Protein AF-A0AAE0YYM2-F1 (afdb_monomer)

Sequence (118 aa):
MSPLTSSFHLPSASSTSGNRPIPLSVLTPDAMDPVHAAATGTPVPGGLSLRESFYLAEEIAATGRLAVLDIAEVNPLLGTPSEQKVTVSNAIDVTAKFYGSQRKGDVPPDYVIPRPQK

Mean predicted aligned error: 10.55 Å

pLDDT: mean 82.06, std 18.71, range [33.41, 96.12]

Nearest PDB structures (foldseek):
  4q3p-assembly2_B  TM=9.510E-01  e=3.677E-09  Schistosoma mansoni
  4q3v-assembly3_C  TM=9.556E-01  e=4.197E-09  Schistosoma mansoni
  4q41-assembly4_D  TM=9.516E-01  e=4.484E-09  Schistosoma mansoni
  4q3q-assembly3_C  TM=9.550E-01  e=5.118E-09  Schistosoma mansoni
  4q41-assembly1_A  TM=9.498E-01  e=6.241E-09  Schistosoma mansoni

Secondary structure (DSSP, 8-state):
---------PPPS----S---B--EEE-GGGB-HHHH-SSSS--TT-B-HHHHHHHHHHHHHTT-B--EEE----TTSS-HHHHHHHHHHHHHHHHHHTT--TT----TTPPPPPPP-

Structure (mmCIF, N/CA/C/O backbone):
data_AF-A0AAE0YYM2-F1
#
_entry.id   AF-A0AAE0YYM2-F1
#
loop_
_atom_site.group_PDB
_atom_site.id
_atom_site.type_symbol
_atom_site.label_atom_id
_atom_site.label_alt_id
_atom_site.label_comp_id
_atom_site.label_asym_id
_atom_site.label_entity_id
_atom_site.label_seq_id
_atom_site.pdbx_PDB_ins_code
_atom_site.Cartn_x
_atom_site.Cartn_y
_atom_site.Cartn_z
_atom_site.occupancy
_atom_site.B_iso_or_equiv
_atom_site.auth_seq_id
_atom_site.auth_comp_id
_atom_site.auth_asym_id
_atom_site.auth_atom_id
_atom_site.pdbx_PDB_model_num
ATOM 1 N N . MET A 1 1 ? -23.837 -42.589 -28.327 1.00 39.91 1 MET A N 1
ATOM 2 C CA . MET A 1 1 ? -23.917 -41.375 -27.486 1.00 39.91 1 MET A CA 1
ATOM 3 C C . MET A 1 1 ? -22.733 -41.421 -26.539 1.00 39.91 1 MET A C 1
ATOM 5 O O . MET A 1 1 ? -22.761 -42.189 -25.590 1.00 39.91 1 MET A O 1
ATOM 9 N N . SER A 1 2 ? -21.658 -40.712 -26.872 1.00 33.41 2 SER A N 1
ATOM 10 C CA . SER A 1 2 ? -20.416 -40.685 -26.089 1.00 33.41 2 SER A CA 1
ATOM 11 C C . SER A 1 2 ? -20.388 -39.389 -25.276 1.00 33.41 2 SER A C 1
ATOM 13 O O . SER A 1 2 ? -20.651 -38.339 -25.867 1.00 33.41 2 SER A O 1
ATOM 15 N N . PRO A 1 3 ? -20.117 -39.407 -23.961 1.00 35.62 3 PRO A N 1
ATOM 16 C CA . PRO A 1 3 ? -20.037 -38.175 -23.192 1.00 35.62 3 PRO A CA 1
ATOM 17 C C . PRO A 1 3 ? -18.713 -37.457 -23.487 1.00 35.62 3 PRO A C 1
ATOM 19 O O . PRO A 1 3 ? -17.635 -38.041 -23.401 1.00 35.62 3 PRO A O 1
ATOM 22 N N . LEU A 1 4 ? -18.814 -36.177 -23.847 1.00 36.59 4 LEU A N 1
ATOM 23 C CA . LEU A 1 4 ? -17.697 -35.246 -23.973 1.00 36.59 4 LEU A CA 1
ATOM 24 C C . LEU A 1 4 ? -17.203 -34.883 -22.567 1.00 36.59 4 LEU A C 1
ATOM 26 O O . LEU A 1 4 ? -17.747 -33.989 -21.922 1.00 36.59 4 LEU A O 1
ATOM 30 N N . THR A 1 5 ? -16.175 -35.568 -22.073 1.00 41.81 5 THR A N 1
ATOM 31 C CA . THR A 1 5 ? -15.416 -35.086 -20.916 1.00 41.81 5 THR A CA 1
ATOM 32 C C . THR A 1 5 ? -14.467 -33.997 -21.406 1.00 41.81 5 THR A C 1
ATOM 34 O O . THR A 1 5 ? -13.409 -34.286 -21.962 1.00 41.81 5 THR A O 1
ATOM 37 N N . SER A 1 6 ? -14.870 -32.737 -21.247 1.00 36.22 6 SER A N 1
ATOM 38 C CA . SER A 1 6 ? -13.985 -31.588 -21.423 1.00 36.22 6 SER A CA 1
ATOM 39 C C . SER A 1 6 ? -12.939 -31.612 -20.311 1.00 36.22 6 SER A C 1
ATOM 41 O O . SER A 1 6 ? -13.197 -31.177 -19.190 1.00 36.22 6 SER A O 1
ATOM 43 N N . SER A 1 7 ? -11.770 -32.174 -20.605 1.00 37.66 7 SER A N 1
ATOM 44 C CA . SER A 1 7 ? -10.614 -32.188 -19.715 1.00 37.66 7 SER A CA 1
ATOM 45 C C . SER A 1 7 ? -10.146 -30.749 -19.493 1.00 37.66 7 SER A C 1
ATOM 47 O O . SER A 1 7 ? -9.472 -30.166 -20.341 1.00 37.66 7 SER A O 1
ATOM 49 N N . PHE A 1 8 ? -10.520 -30.154 -18.362 1.00 39.62 8 PHE A N 1
ATOM 50 C CA . PHE A 1 8 ? -9.940 -28.896 -17.906 1.00 39.62 8 PHE A CA 1
ATOM 51 C C . PHE A 1 8 ? -8.480 -29.180 -17.530 1.00 39.62 8 PHE A C 1
ATOM 53 O O . PHE A 1 8 ? -8.189 -29.773 -16.491 1.00 39.62 8 PHE A O 1
ATOM 60 N N . HIS A 1 9 ? -7.557 -28.858 -18.434 1.00 34.84 9 HIS A N 1
ATOM 61 C CA . HIS A 1 9 ? -6.126 -29.035 -18.221 1.00 34.84 9 HIS A CA 1
ATOM 62 C C . HIS A 1 9 ? -5.640 -27.969 -17.234 1.00 34.84 9 HIS A C 1
ATOM 64 O O . HIS A 1 9 ? -5.321 -26.849 -17.625 1.00 34.84 9 HIS A O 1
ATOM 70 N N . LEU A 1 10 ? -5.594 -28.311 -15.946 1.00 41.50 10 LEU A N 1
ATOM 71 C CA . LEU A 1 10 ? -4.775 -27.579 -14.982 1.00 41.50 10 LEU A CA 1
ATOM 72 C C . LEU A 1 10 ? -3.312 -27.703 -15.441 1.00 41.50 10 LEU A C 1
ATOM 74 O O . LEU A 1 10 ? -2.818 -28.831 -15.534 1.00 41.50 10 LEU A O 1
ATOM 78 N N . PRO A 1 11 ? -2.605 -26.603 -15.761 1.00 40.38 11 PRO A N 1
ATOM 79 C CA . PRO A 1 11 ? -1.209 -26.700 -16.145 1.00 40.38 11 PRO A CA 1
ATOM 80 C C . PRO A 1 11 ? -0.403 -27.210 -14.950 1.00 40.38 11 PRO A C 1
ATOM 82 O O . PRO A 1 11 ? -0.359 -26.592 -13.886 1.00 40.38 11 PRO A O 1
ATOM 85 N N . SER A 1 12 ? 0.214 -28.370 -15.160 1.00 36.69 12 SER A N 1
ATOM 86 C CA . SER A 1 12 ? 1.081 -29.065 -14.218 1.00 36.69 12 SER A CA 1
ATOM 87 C C . SER A 1 12 ? 2.136 -28.129 -13.618 1.00 36.69 12 SER A C 1
ATOM 89 O O . SER A 1 12 ? 2.863 -27.414 -14.320 1.00 36.69 12 SER A O 1
ATOM 91 N N . ALA A 1 13 ? 2.213 -28.144 -12.291 1.00 52.09 13 ALA A N 1
ATOM 92 C CA . ALA A 1 13 ? 3.195 -27.436 -11.494 1.00 52.09 13 ALA A CA 1
ATOM 93 C C . ALA A 1 13 ? 4.583 -28.086 -11.632 1.00 52.09 13 ALA A C 1
ATOM 95 O O . ALA A 1 13 ? 5.007 -28.828 -10.759 1.00 52.09 13 ALA A O 1
ATOM 96 N N . SER A 1 14 ? 5.312 -27.796 -12.713 1.00 48.94 14 SER A N 1
ATOM 97 C CA . SER A 1 14 ? 6.779 -27.933 -12.753 1.00 48.94 14 SER A CA 1
ATOM 98 C C . SER A 1 14 ? 7.354 -27.298 -14.022 1.00 48.94 14 SER A C 1
ATOM 100 O O . SER A 1 14 ? 7.550 -27.957 -15.039 1.00 48.94 14 SER A O 1
ATOM 102 N N . SER A 1 15 ? 7.633 -25.996 -13.986 1.00 39.25 15 SER A N 1
ATOM 103 C CA . SER A 1 15 ? 8.575 -25.393 -14.939 1.00 39.25 15 SER A CA 1
ATOM 104 C C . SER A 1 15 ? 9.184 -24.134 -14.323 1.00 39.25 15 SER A C 1
ATOM 106 O O . SER A 1 15 ? 8.578 -23.069 -14.251 1.00 39.25 15 SER A O 1
ATOM 108 N N . THR A 1 16 ? 10.401 -24.254 -13.827 1.00 47.03 16 THR A N 1
ATOM 109 C CA . THR A 1 16 ? 11.191 -23.164 -13.248 1.00 47.03 16 THR A CA 1
ATOM 110 C C . THR A 1 16 ? 11.787 -22.234 -14.318 1.00 47.03 16 THR A C 1
ATOM 112 O O . THR A 1 16 ? 12.800 -21.583 -14.080 1.00 47.03 16 THR A O 1
ATOM 115 N N . SER A 1 17 ? 11.178 -22.119 -15.506 1.00 49.44 17 SER A N 1
ATOM 116 C CA . SER A 1 17 ? 11.578 -21.124 -16.506 1.00 49.44 17 SER A CA 1
ATOM 117 C C . SER A 1 17 ? 11.009 -19.759 -16.113 1.00 49.44 17 SER A C 1
ATOM 119 O O . SER A 1 17 ? 9.824 -19.474 -16.320 1.00 49.44 17 SER A O 1
ATOM 121 N N . GLY A 1 18 ? 11.848 -18.937 -15.488 1.00 57.91 18 GLY A N 1
ATOM 122 C CA . GLY A 1 18 ? 11.496 -17.648 -14.900 1.00 57.91 18 GLY A CA 1
ATOM 123 C C . GLY A 1 18 ? 11.155 -16.558 -15.913 1.00 57.91 18 GLY A C 1
ATOM 124 O O . GLY A 1 18 ? 11.840 -15.547 -15.926 1.00 57.91 18 GLY A O 1
ATOM 125 N N . ASN A 1 19 ? 10.108 -16.733 -16.721 1.00 63.81 19 ASN A N 1
ATOM 126 C CA . ASN A 1 19 ? 9.538 -15.696 -17.591 1.00 63.81 19 ASN A CA 1
ATOM 127 C C . ASN A 1 19 ? 8.001 -15.743 -17.648 1.00 63.81 19 ASN A C 1
ATOM 129 O O . ASN A 1 19 ? 7.390 -15.372 -18.647 1.00 63.81 19 ASN A O 1
ATOM 133 N N . ARG A 1 20 ? 7.356 -16.265 -16.601 1.00 73.31 20 ARG A N 1
ATOM 134 C CA . ARG A 1 20 ? 5.894 -16.276 -16.537 1.00 73.31 20 ARG A CA 1
ATOM 135 C C . ARG A 1 20 ? 5.392 -14.964 -15.930 1.00 73.31 20 ARG A C 1
ATOM 137 O O . ARG A 1 20 ? 6.015 -14.497 -14.972 1.00 73.31 20 ARG A O 1
ATOM 144 N N . PRO A 1 21 ? 4.289 -14.397 -16.447 1.00 65.00 21 PRO A N 1
ATOM 145 C CA . PRO A 1 21 ? 3.582 -13.326 -15.758 1.00 65.00 21 PRO A CA 1
ATOM 146 C C . PRO A 1 21 ? 3.244 -13.765 -14.332 1.00 65.00 21 PRO A C 1
ATOM 148 O O . PRO A 1 21 ? 2.925 -14.936 -14.118 1.00 65.00 21 PRO A O 1
ATOM 151 N N . ILE A 1 22 ? 3.314 -12.844 -13.372 1.00 71.88 22 ILE A N 1
ATOM 152 C CA . ILE A 1 22 ? 2.737 -13.037 -12.041 1.00 71.88 22 ILE A CA 1
ATOM 153 C C . ILE A 1 22 ? 1.232 -12.832 -12.239 1.00 71.88 22 ILE A C 1
ATOM 155 O O . ILE A 1 22 ? 0.812 -11.695 -12.472 1.00 71.88 22 ILE A O 1
ATOM 159 N N . PRO A 1 23 ? 0.429 -13.914 -12.259 1.00 65.06 23 PRO A N 1
ATOM 160 C CA . PRO A 1 23 ? -0.926 -13.853 -12.795 1.00 65.06 23 PRO A CA 1
ATOM 161 C C . PRO A 1 23 ? -1.867 -13.043 -11.903 1.00 65.06 23 PRO A C 1
ATOM 163 O O . PRO A 1 23 ? -2.834 -12.494 -12.413 1.00 65.06 23 PRO A O 1
ATOM 166 N N . LEU A 1 24 ? -1.573 -12.961 -10.602 1.00 65.19 24 LEU A N 1
ATOM 167 C 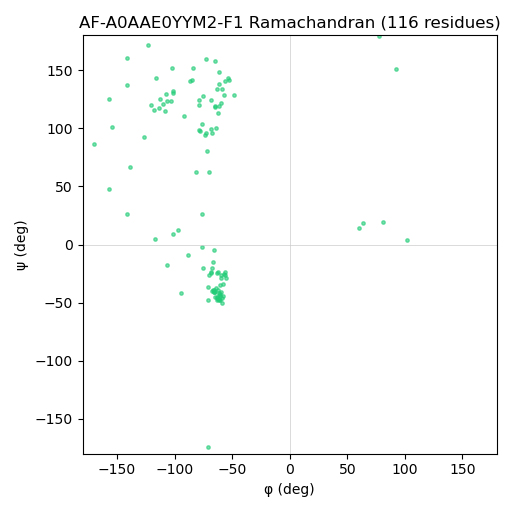CA . LEU A 1 24 ? -2.346 -12.204 -9.632 1.00 65.19 24 LEU A CA 1
ATOM 168 C C . LEU A 1 24 ? -1.472 -11.853 -8.422 1.00 65.19 24 LEU A C 1
ATOM 170 O O . LEU A 1 24 ? -0.896 -12.749 -7.803 1.00 65.19 24 LEU A O 1
ATOM 174 N N . SER A 1 25 ? -1.381 -10.567 -8.087 1.00 70.38 25 SER A 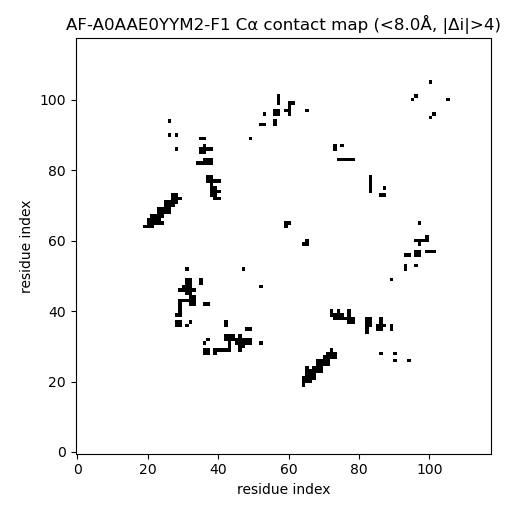N 1
ATOM 175 C CA . SER A 1 25 ? -0.967 -10.112 -6.753 1.00 70.38 25 SER A CA 1
ATOM 176 C C . SER A 1 25 ? -2.203 -9.568 -6.046 1.00 70.38 25 SER A C 1
ATOM 178 O O . SER A 1 25 ? -2.925 -8.769 -6.632 1.00 70.38 25 SER A O 1
ATOM 180 N N . VAL A 1 26 ? -2.469 -10.006 -4.816 1.00 69.75 26 VAL A N 1
ATOM 181 C CA . VAL A 1 26 ? -3.592 -9.488 -4.024 1.00 69.75 26 VAL A CA 1
ATOM 182 C C . VAL A 1 26 ? -3.029 -8.595 -2.928 1.00 69.75 26 VAL A C 1
ATOM 184 O O . VAL A 1 26 ? -2.191 -9.034 -2.141 1.00 69.75 26 VAL A O 1
ATOM 187 N N . LEU A 1 27 ? -3.481 -7.347 -2.884 1.00 74.69 27 LEU A N 1
ATOM 188 C CA . LEU A 1 27 ? -3.289 -6.460 -1.749 1.00 74.69 27 LEU A CA 1
ATOM 189 C C . LEU A 1 27 ? -4.492 -6.603 -0.816 1.00 74.69 27 LEU A C 1
ATOM 191 O O . LEU A 1 27 ? -5.593 -6.157 -1.145 1.00 74.69 27 LEU A O 1
ATOM 195 N N . THR A 1 28 ? -4.264 -7.188 0.357 1.00 79.75 28 THR A N 1
ATOM 196 C CA . THR A 1 28 ? -5.257 -7.236 1.429 1.00 79.75 28 THR A CA 1
ATOM 197 C C . THR A 1 28 ? -4.753 -6.397 2.612 1.00 79.75 28 THR A C 1
ATOM 199 O O . THR A 1 28 ? -3.675 -6.660 3.150 1.00 79.75 28 THR A O 1
ATOM 202 N N . PRO A 1 29 ? -5.459 -5.322 3.004 1.00 77.31 29 PRO A N 1
ATOM 203 C CA . PRO A 1 29 ? -5.061 -4.496 4.136 1.00 77.31 29 PRO A CA 1
ATOM 204 C C . PRO A 1 29 ? -4.993 -5.275 5.452 1.00 77.31 29 PRO A C 1
ATOM 206 O O . PRO A 1 29 ? -4.202 -4.916 6.312 1.00 77.31 29 PRO A O 1
ATOM 209 N N . ASP A 1 30 ? -5.757 -6.359 5.599 1.00 81.12 30 ASP A N 1
ATOM 210 C CA . ASP A 1 30 ? -5.720 -7.242 6.772 1.00 81.12 30 ASP A CA 1
ATOM 211 C C . ASP A 1 30 ? -4.402 -8.025 6.939 1.00 81.12 30 ASP A C 1
ATOM 213 O O . ASP A 1 30 ? -4.127 -8.531 8.025 1.00 81.12 30 ASP A O 1
ATOM 217 N N . ALA A 1 31 ? -3.556 -8.086 5.902 1.00 84.94 31 ALA A N 1
ATOM 218 C CA . ALA A 1 31 ? -2.195 -8.606 6.006 1.00 84.94 31 ALA A CA 1
ATOM 219 C C . ALA A 1 31 ? -1.243 -7.620 6.706 1.00 84.94 31 ALA A C 1
ATOM 221 O O . ALA A 1 31 ? -0.181 -8.026 7.186 1.00 84.94 31 ALA A O 1
ATOM 222 N N . MET A 1 32 ? -1.593 -6.331 6.752 1.00 90.88 32 MET A N 1
ATOM 223 C CA . MET A 1 32 ? -0.852 -5.322 7.505 1.00 90.88 32 MET A CA 1
ATOM 224 C C . MET A 1 32 ? -1.288 -5.317 8.967 1.00 90.88 32 MET A C 1
ATOM 226 O O . MET A 1 32 ? -2.431 -5.621 9.299 1.00 90.88 32 MET A O 1
ATOM 230 N N . ASP A 1 33 ? -0.376 -4.914 9.851 1.00 93.56 33 ASP A N 1
ATOM 231 C CA . ASP A 1 33 ? -0.737 -4.679 11.245 1.00 93.56 33 ASP A CA 1
ATOM 232 C C . ASP A 1 33 ? -1.882 -3.640 11.334 1.00 93.56 33 ASP A C 1
ATOM 234 O O . ASP A 1 33 ? -1.864 -2.652 10.586 1.00 93.56 33 ASP A O 1
ATOM 238 N N . PRO A 1 34 ? -2.872 -3.802 12.238 1.00 93.12 34 PRO A N 1
ATOM 239 C CA . PRO A 1 34 ? -4.017 -2.896 12.342 1.00 93.12 34 PRO A CA 1
ATOM 240 C C . PRO A 1 34 ? -3.640 -1.426 12.559 1.00 93.12 34 PRO A C 1
ATOM 242 O O . PRO A 1 34 ? -4.393 -0.543 12.151 1.00 93.12 34 PRO A O 1
ATOM 245 N N . VAL A 1 35 ? -2.452 -1.132 13.107 1.00 94.12 35 VAL A N 1
ATOM 246 C CA . VAL A 1 35 ? -1.914 0.242 13.184 1.00 94.12 35 VAL A CA 1
ATOM 247 C C . VAL A 1 35 ? -1.825 0.911 11.802 1.00 94.12 35 VAL A C 1
ATOM 249 O O . VAL A 1 35 ? -1.884 2.137 11.693 1.00 94.12 35 VAL A O 1
ATOM 252 N N . HIS A 1 36 ? -1.705 0.124 10.735 1.00 93.75 36 HIS A N 1
ATOM 253 C CA . HIS A 1 36 ? -1.622 0.586 9.354 1.00 93.75 36 HIS A CA 1
ATOM 254 C C . HIS A 1 36 ? -2.904 0.344 8.544 1.00 93.75 36 HIS A C 1
ATOM 256 O O . HIS A 1 36 ? -3.071 0.982 7.502 1.00 93.75 36 HIS A O 1
ATOM 262 N N . ALA A 1 37 ? -3.804 -0.537 8.992 1.00 92.56 37 ALA A N 1
ATOM 263 C CA . ALA A 1 37 ? -4.957 -0.957 8.195 1.00 92.56 37 ALA A CA 1
ATOM 264 C C . ALA A 1 37 ? -6.147 -1.510 9.008 1.00 92.56 37 ALA A C 1
ATOM 266 O O . ALA A 1 37 ? -6.711 -2.552 8.685 1.00 92.56 37 ALA A O 1
ATOM 267 N N . ALA A 1 38 ? -6.564 -0.814 10.068 1.00 92.50 38 ALA A N 1
ATOM 268 C CA . ALA A 1 38 ? -7.672 -1.260 10.919 1.00 92.50 38 ALA A CA 1
ATOM 269 C C . ALA A 1 38 ? -9.064 -1.253 10.250 1.00 92.50 38 ALA A C 1
ATOM 271 O O . ALA A 1 38 ? -9.966 -1.932 10.742 1.00 92.50 38 ALA A O 1
ATOM 272 N N . ALA A 1 39 ? -9.280 -0.504 9.159 1.00 93.44 39 ALA A N 1
ATOM 273 C CA . ALA A 1 39 ? -10.584 -0.410 8.490 1.00 93.44 39 ALA A CA 1
ATOM 274 C C . ALA A 1 39 ? -10.831 -1.609 7.550 1.00 93.44 39 ALA A C 1
ATOM 276 O O . ALA A 1 39 ? -10.953 -1.465 6.331 1.00 93.44 39 ALA A O 1
ATOM 277 N N . THR A 1 40 ? -10.870 -2.803 8.138 1.00 91.31 40 THR A N 1
ATOM 278 C CA . THR A 1 40 ? -11.085 -4.098 7.483 1.00 91.31 40 THR A CA 1
ATOM 279 C C . THR A 1 40 ? -11.972 -4.997 8.352 1.00 91.31 40 THR A C 1
ATOM 281 O O . THR A 1 40 ? -12.133 -4.747 9.547 1.00 91.31 40 THR A O 1
ATOM 284 N N . GLY A 1 41 ? -12.588 -6.025 7.760 1.00 89.19 41 GLY A N 1
ATOM 285 C CA . GLY A 1 41 ? -13.485 -6.945 8.470 1.00 89.19 41 GLY A CA 1
ATOM 286 C C . GLY A 1 41 ? -12.779 -7.842 9.492 1.00 89.19 41 GLY A C 1
ATOM 287 O O . GLY A 1 41 ? -13.414 -8.297 10.443 1.00 89.19 41 GLY A O 1
ATOM 288 N N . THR A 1 42 ? -11.477 -8.080 9.313 1.00 88.44 42 THR A N 1
ATOM 289 C CA . THR A 1 42 ? -10.694 -9.069 10.072 1.00 88.44 42 THR A CA 1
ATOM 290 C C . THR A 1 42 ? -9.304 -8.543 10.458 1.00 88.44 42 THR A C 1
ATOM 292 O O . THR A 1 42 ? -8.300 -9.055 9.973 1.00 88.44 42 THR A O 1
ATOM 295 N N . PRO A 1 43 ? -9.193 -7.528 11.337 1.00 87.12 43 PRO A N 1
ATOM 296 C CA . PRO A 1 43 ? -7.891 -7.017 11.762 1.00 87.12 43 PRO A CA 1
ATOM 297 C C . PRO A 1 43 ? -7.145 -8.049 12.626 1.00 87.12 43 PRO A C 1
ATOM 299 O O . PRO A 1 43 ? -7.654 -8.480 13.664 1.00 87.12 43 PRO A O 1
ATOM 302 N N . VAL A 1 44 ? -5.922 -8.417 12.226 1.00 90.00 44 VAL A N 1
ATOM 303 C CA . VAL A 1 44 ? -5.072 -9.382 12.946 1.00 90.00 44 VAL A CA 1
ATOM 304 C C . VAL A 1 44 ? -3.778 -8.703 13.422 1.00 90.00 44 VAL A C 1
ATOM 306 O O . VAL A 1 44 ? -2.979 -8.276 12.592 1.00 90.00 44 VAL A O 1
ATOM 309 N N . PRO A 1 45 ? -3.532 -8.591 14.744 1.00 91.62 45 PRO A N 1
ATOM 310 C CA . PRO A 1 45 ? -2.292 -8.017 15.275 1.00 91.62 45 PRO A CA 1
ATOM 311 C C . PRO A 1 45 ? -1.036 -8.799 14.872 1.00 91.62 45 PRO A C 1
ATOM 313 O O . PRO A 1 45 ? -1.069 -10.028 14.788 1.00 91.62 45 PRO A O 1
ATOM 316 N N . GLY A 1 46 ? 0.092 -8.098 14.717 1.00 90.19 46 GLY A N 1
ATOM 317 C CA . GLY A 1 46 ? 1.366 -8.715 14.328 1.00 90.19 46 GLY A CA 1
ATOM 318 C C . GLY A 1 46 ? 1.488 -8.970 12.825 1.00 90.19 46 GLY A C 1
ATOM 319 O O . GLY A 1 46 ? 2.301 -9.795 12.410 1.00 90.19 46 GLY A O 1
ATOM 320 N N . GLY A 1 47 ? 0.668 -8.284 12.026 1.00 92.25 47 GLY A N 1
ATOM 321 C CA . GLY A 1 47 ? 0.776 -8.260 10.573 1.00 92.25 47 GLY A CA 1
ATOM 322 C C . GLY A 1 47 ? 1.995 -7.474 10.083 1.00 92.25 47 GLY A C 1
ATOM 323 O O . GLY A 1 47 ? 2.832 -7.005 10.858 1.00 92.25 47 GLY A O 1
ATOM 324 N N . LEU A 1 48 ? 2.086 -7.312 8.765 1.00 93.12 48 LEU A N 1
ATOM 325 C CA . LEU A 1 48 ? 3.178 -6.587 8.126 1.00 93.12 48 LEU A CA 1
ATOM 326 C C . LEU A 1 48 ? 3.205 -5.126 8.576 1.00 93.12 48 LEU A C 1
ATOM 328 O O . LEU A 1 48 ? 2.186 -4.428 8.597 1.00 93.12 48 LEU A O 1
ATOM 332 N N . SER A 1 49 ? 4.402 -4.619 8.840 1.00 94.62 49 SER A N 1
ATOM 333 C CA . SER A 1 49 ? 4.614 -3.181 8.904 1.00 94.62 49 SER A CA 1
ATOM 334 C C . SER A 1 49 ? 4.372 -2.546 7.531 1.00 94.62 49 SER A C 1
ATOM 336 O O . SER A 1 49 ? 4.520 -3.171 6.470 1.00 94.62 49 SER A O 1
ATOM 338 N N . LEU A 1 50 ? 4.079 -1.244 7.522 1.00 94.00 50 LEU A N 1
ATOM 339 C CA . LEU A 1 50 ? 3.911 -0.503 6.268 1.00 94.00 50 LEU A CA 1
ATOM 340 C C . LEU A 1 50 ? 5.170 -0.572 5.379 1.00 94.00 50 LEU A C 1
ATOM 342 O O . LEU A 1 50 ? 5.086 -0.627 4.153 1.00 94.00 50 LEU A O 1
ATOM 346 N N . ARG A 1 51 ? 6.361 -0.616 5.990 1.00 94.88 51 ARG A N 1
ATOM 347 C CA . ARG A 1 51 ? 7.634 -0.690 5.256 1.00 94.88 51 ARG A CA 1
ATOM 348 C C . ARG A 1 51 ? 7.857 -2.039 4.582 1.00 94.88 51 ARG A C 1
ATOM 350 O O . ARG A 1 51 ? 8.427 -2.051 3.492 1.00 94.88 51 ARG A O 1
ATOM 357 N N . GLU A 1 52 ? 7.443 -3.132 5.212 1.00 95.12 52 GLU A N 1
ATOM 358 C CA . GLU A 1 52 ? 7.503 -4.471 4.613 1.00 95.12 52 GLU A CA 1
ATOM 359 C C . GLU A 1 52 ? 6.527 -4.576 3.442 1.00 95.12 52 GLU A C 1
ATOM 361 O O . GLU A 1 52 ? 6.900 -5.071 2.380 1.00 95.12 52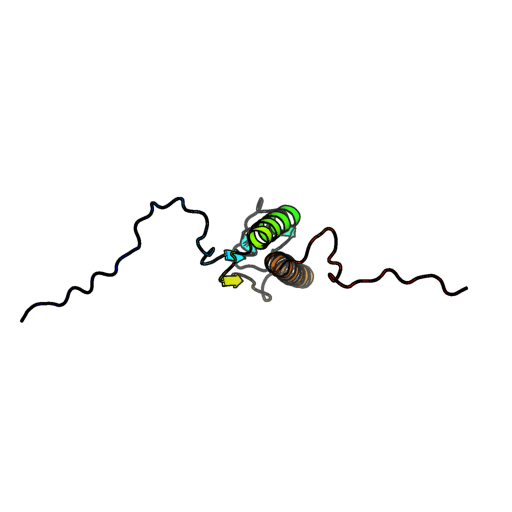 GLU A O 1
ATOM 366 N N . SER A 1 53 ? 5.332 -4.000 3.587 1.00 93.62 53 SER A N 1
ATOM 367 C CA . SER A 1 53 ? 4.336 -3.928 2.509 1.00 93.62 53 SER A CA 1
ATOM 368 C C . SER A 1 53 ? 4.861 -3.161 1.294 1.00 93.62 53 SER A C 1
ATOM 370 O O . SER A 1 53 ? 4.754 -3.630 0.162 1.00 93.62 53 SER A O 1
ATOM 372 N N . PHE A 1 54 ? 5.516 -2.015 1.519 1.00 95.12 54 PHE A N 1
ATOM 373 C CA . PHE A 1 54 ? 6.194 -1.286 0.443 1.00 95.12 54 PHE A CA 1
ATOM 374 C C . PHE A 1 54 ? 7.315 -2.094 -0.200 1.00 95.12 54 PHE A C 1
ATOM 376 O O . PHE A 1 54 ? 7.444 -2.068 -1.418 1.00 95.12 54 PHE A O 1
ATOM 383 N N . TYR A 1 55 ? 8.119 -2.800 0.595 1.00 94.19 55 TYR A N 1
ATOM 384 C CA . TYR A 1 55 ? 9.219 -3.598 0.064 1.00 94.19 55 TYR A CA 1
ATOM 385 C C . TYR A 1 55 ? 8.711 -4.716 -0.854 1.00 94.19 55 TYR A C 1
ATOM 387 O O . TYR A 1 55 ? 9.194 -4.844 -1.973 1.00 94.19 55 TYR A O 1
ATOM 395 N N . LEU A 1 56 ? 7.683 -5.459 -0.436 1.00 91.94 56 LEU A N 1
ATOM 396 C CA . LEU A 1 56 ? 7.071 -6.503 -1.265 1.00 91.94 56 LEU A CA 1
ATOM 397 C C . LEU A 1 56 ? 6.522 -5.947 -2.585 1.00 91.94 56 LEU A C 1
ATOM 399 O O . LEU A 1 56 ? 6.775 -6.518 -3.645 1.00 91.94 56 LEU A O 1
ATOM 403 N N . ALA A 1 57 ? 5.806 -4.822 -2.529 1.00 92.94 57 ALA A N 1
ATOM 404 C CA . ALA A 1 57 ? 5.249 -4.187 -3.718 1.00 92.94 57 ALA A CA 1
ATOM 405 C C . ALA A 1 57 ? 6.343 -3.675 -4.675 1.00 92.94 57 ALA A C 1
ATOM 407 O O . ALA A 1 57 ? 6.235 -3.867 -5.885 1.00 92.94 57 ALA A O 1
ATOM 408 N N . GLU A 1 58 ? 7.419 -3.084 -4.144 1.00 93.56 58 GLU A N 1
ATOM 409 C CA . GLU A 1 58 ? 8.575 -2.630 -4.931 1.00 93.56 58 GLU A CA 1
ATOM 410 C C . GLU A 1 58 ? 9.330 -3.803 -5.581 1.00 93.56 58 GLU A C 1
ATOM 412 O O . GLU A 1 58 ? 9.702 -3.706 -6.750 1.00 93.56 58 GLU A O 1
ATOM 417 N N . GLU A 1 59 ? 9.521 -4.922 -4.874 1.00 92.81 59 GLU A N 1
ATOM 418 C CA . GLU A 1 59 ? 10.161 -6.125 -5.429 1.00 92.81 59 GLU A CA 1
ATOM 419 C C . GLU A 1 59 ? 9.309 -6.754 -6.540 1.00 92.81 59 GLU A C 1
ATOM 421 O O . GLU A 1 59 ? 9.831 -7.126 -7.593 1.00 92.81 59 GLU A O 1
ATOM 426 N N . ILE A 1 60 ? 7.983 -6.813 -6.363 1.00 90.88 60 ILE A N 1
ATOM 427 C CA . ILE A 1 60 ? 7.062 -7.287 -7.407 1.00 90.88 60 ILE A CA 1
ATOM 428 C C . ILE A 1 60 ? 7.112 -6.361 -8.626 1.00 90.88 60 ILE A C 1
ATOM 430 O O . ILE A 1 60 ? 7.242 -6.851 -9.752 1.00 90.88 60 ILE A O 1
ATOM 434 N N . ALA A 1 61 ? 7.085 -5.042 -8.421 1.00 91.75 61 ALA A N 1
ATOM 435 C CA . ALA A 1 61 ? 7.218 -4.065 -9.500 1.00 91.75 61 ALA A CA 1
ATOM 436 C C . ALA A 1 61 ? 8.559 -4.209 -10.244 1.00 91.75 61 ALA A C 1
ATOM 438 O O . ALA A 1 61 ? 8.587 -4.192 -11.476 1.00 91.75 61 ALA A O 1
ATOM 439 N N . ALA A 1 62 ? 9.660 -4.442 -9.520 1.00 91.50 62 ALA A N 1
ATOM 440 C CA . ALA A 1 62 ? 10.993 -4.633 -10.092 1.00 91.50 62 ALA A CA 1
ATOM 441 C C . ALA A 1 62 ? 11.092 -5.859 -11.014 1.00 91.50 62 ALA A C 1
ATOM 443 O O . ALA A 1 62 ? 11.928 -5.882 -11.918 1.00 91.50 62 ALA A O 1
ATOM 444 N N . THR A 1 63 ? 10.219 -6.860 -10.848 1.00 90.00 63 THR A N 1
ATOM 445 C CA . THR A 1 63 ? 10.166 -7.999 -11.778 1.00 90.00 63 THR A CA 1
ATOM 446 C C . THR A 1 63 ? 9.659 -7.621 -13.171 1.00 90.00 63 THR A C 1
ATOM 448 O O . THR A 1 63 ? 9.934 -8.354 -14.123 1.00 90.00 63 THR A O 1
ATOM 451 N N . GLY A 1 64 ? 8.886 -6.533 -13.298 1.00 88.50 64 GLY A N 1
ATOM 452 C CA . GLY A 1 64 ? 8.202 -6.148 -14.536 1.00 88.50 64 GLY A CA 1
ATOM 453 C C . GLY A 1 64 ? 7.143 -7.154 -15.006 1.00 88.50 64 GLY A C 1
ATOM 454 O O . GLY A 1 64 ? 6.801 -7.175 -16.186 1.00 88.50 64 GLY A O 1
ATOM 455 N N . ARG A 1 65 ? 6.664 -8.038 -14.116 1.00 87.75 65 ARG A N 1
ATOM 456 C CA . ARG A 1 65 ? 5.789 -9.179 -14.461 1.00 87.75 65 ARG A CA 1
ATOM 457 C C . ARG A 1 65 ? 4.407 -9.129 -13.831 1.00 87.75 65 ARG A C 1
ATOM 459 O O . ARG A 1 65 ? 3.662 -10.096 -13.979 1.00 87.75 65 ARG A O 1
ATOM 466 N N . LEU A 1 66 ? 4.069 -8.059 -13.119 1.00 89.25 66 LEU A N 1
ATOM 467 C CA . LEU A 1 66 ? 2.735 -7.887 -12.557 1.00 89.25 66 LEU A CA 1
ATOM 468 C C . LEU A 1 66 ? 1.707 -7.820 -13.697 1.00 89.25 66 LEU A C 1
ATOM 470 O O . LEU A 1 66 ? 1.729 -6.879 -14.486 1.00 89.25 66 LEU A O 1
ATOM 474 N N . ALA A 1 67 ? 0.838 -8.829 -13.798 1.00 88.25 67 ALA A N 1
ATOM 475 C CA . ALA A 1 67 ? -0.212 -8.865 -14.817 1.00 88.25 67 ALA A CA 1
ATOM 476 C C . ALA A 1 67 ? -1.541 -8.303 -14.298 1.00 88.25 67 ALA A C 1
ATOM 478 O O . ALA A 1 67 ? -2.218 -7.569 -15.014 1.00 88.25 67 ALA A O 1
ATOM 479 N N . VAL A 1 68 ? -1.907 -8.655 -13.062 1.00 88.56 68 VAL A N 1
ATOM 480 C CA . VAL A 1 68 ? -3.157 -8.251 -12.405 1.00 88.56 68 VAL A CA 1
ATOM 481 C C . VAL A 1 68 ? -2.877 -7.957 -10.932 1.00 88.56 68 VAL A C 1
ATOM 483 O O . VAL A 1 68 ? -2.148 -8.708 -10.275 1.00 88.56 68 VAL A O 1
ATOM 486 N N . LEU A 1 69 ? -3.462 -6.870 -10.429 1.00 90.12 69 LEU A N 1
ATOM 487 C CA . LEU A 1 69 ? -3.472 -6.497 -9.018 1.00 90.12 69 LEU A CA 1
ATOM 488 C C . LEU A 1 69 ? -4.923 -6.414 -8.540 1.00 90.12 69 LEU A C 1
ATOM 490 O O . LEU A 1 69 ? -5.672 -5.575 -9.040 1.00 90.12 69 LEU A O 1
ATOM 494 N N . ASP A 1 70 ? -5.277 -7.226 -7.548 1.00 90.19 70 ASP A N 1
ATOM 495 C CA . ASP A 1 70 ? -6.564 -7.132 -6.859 1.00 90.19 70 ASP A CA 1
ATOM 496 C C . ASP A 1 70 ? -6.377 -6.416 -5.520 1.00 90.19 70 ASP A C 1
ATOM 498 O O . ASP A 1 70 ? -5.485 -6.753 -4.743 1.00 90.19 70 ASP A O 1
ATOM 502 N N . ILE A 1 71 ? -7.234 -5.436 -5.238 1.00 89.38 71 ILE A N 1
ATOM 503 C CA . ILE A 1 71 ? -7.304 -4.752 -3.943 1.00 89.38 71 ILE A CA 1
ATOM 504 C C . ILE A 1 71 ? -8.594 -5.213 -3.274 1.00 89.38 71 ILE A C 1
ATOM 506 O O . ILE A 1 71 ? -9.683 -4.929 -3.773 1.00 89.38 71 ILE A O 1
ATOM 510 N N . ALA A 1 72 ? -8.475 -5.924 -2.158 1.00 89.31 72 ALA A N 1
ATOM 511 C CA . ALA A 1 72 ? -9.611 -6.487 -1.434 1.00 89.31 72 ALA A CA 1
ATOM 512 C C . ALA A 1 72 ? -9.639 -5.997 0.020 1.00 89.31 72 ALA A C 1
ATOM 514 O O . ALA A 1 72 ? -8.711 -5.338 0.473 1.00 89.31 72 ALA A O 1
ATOM 515 N N . GLU A 1 73 ? -10.716 -6.298 0.747 1.00 89.75 73 GLU A N 1
ATOM 516 C CA . GLU A 1 73 ? -10.818 -6.152 2.212 1.00 89.75 73 GLU A CA 1
ATOM 517 C C . GLU A 1 73 ? -10.636 -4.738 2.804 1.00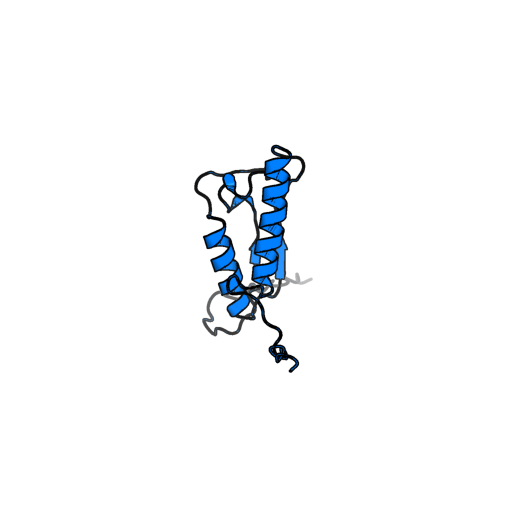 89.75 73 GLU A C 1
ATOM 519 O O . GLU A 1 73 ? -10.512 -4.579 4.020 1.00 89.75 73 GLU A O 1
ATOM 524 N N . VAL A 1 74 ? -10.689 -3.685 1.982 1.00 91.69 74 VAL A N 1
ATOM 525 C CA . VAL A 1 74 ? -10.860 -2.306 2.467 1.00 91.69 74 VAL A CA 1
ATOM 526 C C . VAL A 1 74 ? -12.336 -2.084 2.805 1.00 91.69 74 VAL A C 1
ATOM 528 O O . VAL A 1 74 ? -13.193 -2.152 1.924 1.00 91.69 74 VAL A O 1
ATOM 531 N N . ASN A 1 75 ? -12.641 -1.748 4.060 1.00 93.25 75 ASN A N 1
ATOM 532 C CA . ASN A 1 75 ? -13.992 -1.398 4.498 1.00 93.25 75 ASN A CA 1
ATOM 533 C C . ASN A 1 75 ? -14.012 -0.031 5.210 1.00 93.25 75 ASN A C 1
ATOM 535 O O . ASN A 1 75 ? -13.860 0.035 6.432 1.00 93.25 75 ASN A O 1
ATOM 539 N N . PRO A 1 76 ? -14.268 1.072 4.478 1.00 88.88 76 PRO A N 1
ATOM 540 C CA . PRO A 1 76 ? -14.277 2.428 5.035 1.00 88.88 76 PRO A CA 1
ATOM 541 C C . PRO A 1 76 ? -15.397 2.705 6.048 1.00 88.88 76 PRO A C 1
ATOM 543 O O . PRO A 1 76 ? -15.446 3.796 6.605 1.00 88.88 76 PRO A O 1
ATOM 546 N N . LEU A 1 77 ? -16.316 1.759 6.267 1.00 93.00 77 LEU A N 1
ATOM 547 C CA . LEU A 1 77 ? -17.368 1.869 7.279 1.00 93.00 77 LEU A CA 1
ATOM 548 C C . LEU A 1 77 ? -16.920 1.343 8.652 1.00 93.00 77 LEU A C 1
ATOM 550 O O . LEU A 1 77 ? -17.641 1.522 9.632 1.00 93.00 77 LEU A O 1
ATOM 554 N N . LEU A 1 78 ? -15.753 0.695 8.731 1.00 92.56 78 LEU A N 1
ATOM 555 C CA . LEU A 1 78 ? -15.181 0.164 9.966 1.00 92.56 78 LEU A CA 1
ATOM 556 C C . LEU A 1 78 ? -14.070 1.071 10.506 1.00 92.56 78 LEU A C 1
ATOM 558 O O . LEU A 1 78 ? -13.388 1.769 9.758 1.00 92.56 78 LEU A O 1
ATOM 562 N N . GLY A 1 79 ? -13.891 1.048 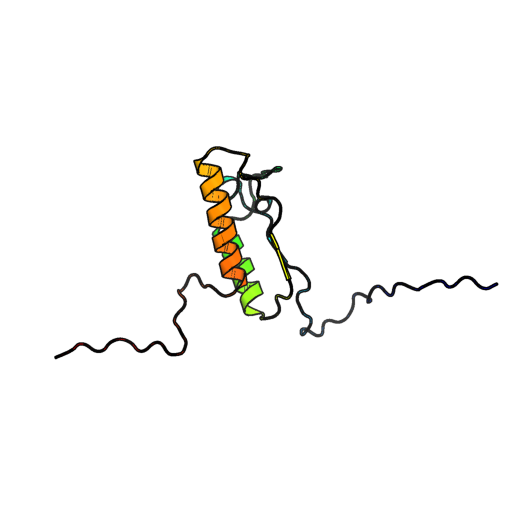11.827 1.00 92.81 79 GLY A N 1
ATOM 563 C CA . GLY A 1 79 ? -12.906 1.871 12.530 1.00 92.81 79 GLY A CA 1
ATOM 564 C C . GLY A 1 79 ? -13.329 3.331 12.715 1.00 92.81 79 GLY A C 1
ATOM 565 O O . GLY A 1 79 ? -14.405 3.774 12.311 1.00 92.81 79 GLY A O 1
ATOM 566 N N . THR A 1 80 ? -12.461 4.091 13.366 1.00 96.12 80 THR A N 1
ATOM 567 C CA . THR A 1 80 ? -12.577 5.536 13.572 1.00 96.12 80 THR A CA 1
ATOM 568 C C . THR A 1 80 ? -12.310 6.312 12.275 1.00 96.12 80 THR A C 1
ATOM 570 O O . THR A 1 80 ? -11.610 5.819 11.387 1.00 96.12 80 THR A O 1
ATOM 573 N N . PRO A 1 81 ? -12.760 7.578 12.160 1.00 95.44 81 PRO A N 1
ATOM 574 C CA . PRO A 1 81 ? -12.461 8.408 10.989 1.00 95.44 81 PRO A CA 1
ATOM 575 C C . PRO A 1 81 ? -10.960 8.551 10.684 1.00 95.44 81 PRO A C 1
ATOM 577 O O . PRO A 1 81 ? -10.575 8.743 9.531 1.00 95.44 81 PRO A O 1
ATOM 580 N N . SER A 1 82 ? -10.099 8.477 11.703 1.00 95.06 82 SER A N 1
ATOM 581 C CA . SER A 1 82 ? -8.643 8.445 11.534 1.00 95.06 82 SER A CA 1
ATOM 582 C C . SER A 1 82 ? -8.159 7.125 10.942 1.00 95.06 82 SER A C 1
ATOM 584 O O . SER A 1 82 ? -7.404 7.142 9.975 1.00 95.06 82 SER A O 1
ATOM 586 N N . GLU A 1 83 ? -8.611 5.991 11.473 1.00 94.56 83 GLU A N 1
ATOM 587 C CA . GLU A 1 83 ? -8.211 4.656 11.004 1.00 94.56 83 GLU A CA 1
ATOM 588 C C . GLU A 1 83 ? -8.666 4.396 9.566 1.00 94.56 83 GLU A C 1
ATOM 590 O O . GLU A 1 83 ? -7.910 3.841 8.770 1.00 94.56 83 GLU A O 1
ATOM 595 N N . GLN A 1 84 ? -9.859 4.872 9.201 1.00 94.81 84 GLN A N 1
ATOM 596 C CA . GLN A 1 84 ? -10.373 4.825 7.830 1.00 94.81 84 GLN A CA 1
ATOM 597 C C . GLN A 1 84 ? -9.442 5.559 6.862 1.00 94.81 84 GLN A C 1
ATOM 599 O O . GLN A 1 84 ? -9.022 5.000 5.849 1.00 94.81 84 GLN A O 1
ATOM 604 N N . LYS A 1 85 ? -9.069 6.803 7.194 1.00 95.69 85 LYS A N 1
ATOM 605 C CA . LYS A 1 85 ? -8.150 7.607 6.375 1.00 95.69 85 LYS A CA 1
ATOM 606 C C . LYS A 1 85 ? -6.781 6.950 6.250 1.00 95.69 85 LYS A C 1
ATOM 608 O O . LYS A 1 85 ? -6.240 6.912 5.150 1.00 95.69 85 LYS A O 1
ATOM 613 N N . VAL A 1 86 ? -6.243 6.427 7.352 1.00 95.50 86 VAL A N 1
ATOM 614 C CA . VAL A 1 86 ? -4.950 5.728 7.366 1.00 95.50 86 VAL A CA 1
ATOM 615 C C . VAL A 1 86 ? -5.000 4.487 6.478 1.00 95.50 86 VAL A C 1
ATOM 617 O O . VAL A 1 86 ? -4.138 4.329 5.620 1.00 95.50 86 VAL A O 1
ATOM 620 N N . THR A 1 87 ? -6.037 3.658 6.613 1.00 95.00 87 THR A N 1
ATOM 621 C CA . THR A 1 87 ? -6.194 2.426 5.822 1.00 95.00 87 THR A CA 1
ATOM 622 C C . THR A 1 87 ? -6.286 2.733 4.328 1.00 95.00 87 THR A C 1
ATOM 624 O O . THR A 1 87 ? -5.574 2.129 3.530 1.00 95.00 87 THR A O 1
ATOM 627 N N . VAL A 1 88 ? -7.114 3.713 3.941 1.00 94.75 88 VAL A N 1
ATOM 628 C CA . VAL A 1 88 ? -7.267 4.116 2.534 1.00 94.75 88 VAL A CA 1
ATOM 629 C C . VAL A 1 88 ? -5.973 4.719 1.984 1.00 94.75 88 VAL A C 1
ATOM 631 O O . VAL A 1 88 ? -5.552 4.347 0.891 1.00 94.75 88 VAL A O 1
ATOM 634 N N . SER A 1 89 ? -5.315 5.607 2.736 1.00 95.25 89 SER A N 1
ATOM 635 C CA . SER A 1 89 ? -4.044 6.216 2.319 1.00 95.25 89 SER A CA 1
ATOM 636 C C . SER A 1 89 ? -2.967 5.158 2.104 1.00 95.25 89 SER A C 1
ATOM 638 O O . SER A 1 89 ? -2.324 5.138 1.059 1.00 95.25 89 SER A O 1
ATOM 640 N N . ASN A 1 90 ? -2.814 4.233 3.051 1.00 95.25 90 ASN A N 1
ATOM 641 C CA . ASN A 1 90 ? -1.807 3.182 2.957 1.00 95.25 90 ASN A CA 1
ATOM 642 C C . ASN A 1 90 ? -2.112 2.213 1.809 1.00 95.25 90 ASN A C 1
ATOM 644 O O . ASN A 1 90 ? -1.198 1.828 1.085 1.00 95.25 90 ASN A O 1
ATOM 648 N N . ALA A 1 91 ? -3.382 1.856 1.584 1.00 93.81 91 ALA A N 1
ATOM 649 C CA . ALA A 1 91 ? -3.767 1.024 0.444 1.00 93.81 91 ALA A CA 1
ATOM 650 C C . ALA A 1 91 ? -3.411 1.690 -0.898 1.00 93.81 91 ALA A C 1
ATOM 652 O O . ALA A 1 91 ? -2.870 1.027 -1.787 1.00 93.81 91 ALA A O 1
ATOM 653 N N . ILE A 1 92 ? -3.651 3.000 -1.033 1.00 9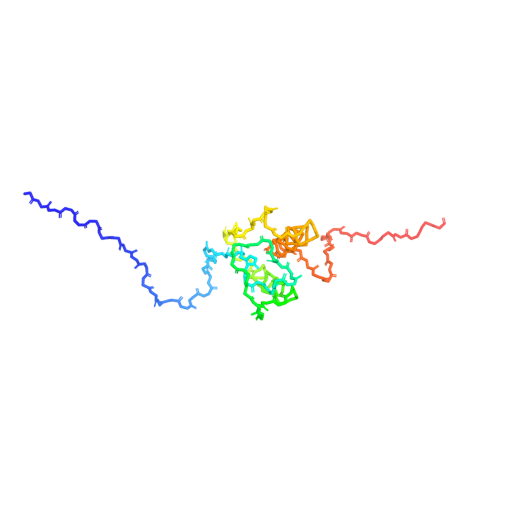4.75 92 ILE A N 1
ATOM 654 C CA . ILE A 1 92 ? -3.257 3.782 -2.215 1.00 94.75 92 ILE A CA 1
ATOM 655 C C . ILE A 1 92 ? -1.732 3.795 -2.372 1.00 94.75 92 ILE A C 1
ATOM 657 O O . ILE A 1 92 ? -1.229 3.510 -3.459 1.00 94.75 92 ILE A O 1
ATOM 661 N N . ASP A 1 93 ? -0.995 4.070 -1.296 1.00 95.19 93 ASP A N 1
ATOM 662 C CA . ASP A 1 93 ? 0.465 4.165 -1.341 1.00 95.19 93 ASP A CA 1
ATOM 663 C C . ASP A 1 93 ? 1.109 2.835 -1.739 1.00 95.19 93 ASP A C 1
ATOM 665 O O . ASP A 1 93 ? 1.980 2.811 -2.611 1.00 95.19 93 ASP A O 1
ATOM 669 N N . VAL A 1 94 ? 0.669 1.717 -1.151 1.00 94.38 94 VAL A N 1
ATOM 670 C CA . VAL A 1 94 ? 1.182 0.386 -1.509 1.00 94.38 94 VAL A CA 1
ATOM 671 C C . VAL A 1 94 ? 0.802 0.038 -2.953 1.00 94.38 94 VAL A C 1
ATOM 673 O O . VAL A 1 94 ? 1.637 -0.479 -3.694 1.00 94.38 94 VAL A O 1
ATOM 676 N N . THR A 1 95 ? -0.407 0.392 -3.397 1.00 94.31 95 THR A N 1
ATOM 677 C CA . THR A 1 95 ? -0.824 0.224 -4.801 1.00 94.31 95 THR A CA 1
ATOM 678 C C . THR A 1 95 ? 0.105 0.975 -5.753 1.00 94.31 95 THR A C 1
ATOM 680 O O . THR A 1 95 ? 0.555 0.407 -6.744 1.00 94.31 95 THR A O 1
ATOM 683 N N . ALA A 1 96 ? 0.470 2.220 -5.445 1.00 94.88 96 ALA A N 1
ATOM 684 C CA . ALA A 1 96 ? 1.414 2.980 -6.262 1.00 94.88 96 ALA A CA 1
ATOM 685 C C . ALA A 1 96 ? 2.793 2.296 -6.348 1.00 94.88 96 ALA A C 1
ATOM 687 O O . ALA A 1 96 ? 3.425 2.310 -7.407 1.00 94.88 96 ALA A O 1
ATOM 688 N N . LYS A 1 97 ? 3.248 1.635 -5.271 1.00 94.38 97 LYS A N 1
ATOM 689 C CA . LYS A 1 97 ? 4.504 0.861 -5.276 1.00 94.38 97 LYS A CA 1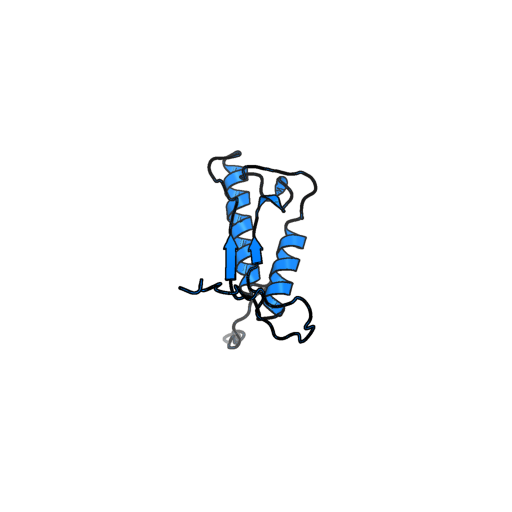
ATOM 690 C C . LYS A 1 97 ? 4.470 -0.309 -6.259 1.00 94.38 97 LYS A C 1
ATOM 692 O O . LYS A 1 97 ? 5.452 -0.504 -6.970 1.00 94.38 97 LYS A O 1
ATOM 697 N N . PHE A 1 98 ? 3.343 -1.015 -6.377 1.00 93.06 98 PHE A N 1
ATOM 698 C CA . PHE A 1 98 ? 3.169 -2.082 -7.375 1.00 93.06 98 PHE A CA 1
ATOM 699 C C . PHE A 1 98 ? 3.325 -1.592 -8.822 1.00 93.06 98 PHE A C 1
ATOM 701 O O . PHE A 1 98 ? 3.756 -2.356 -9.684 1.00 93.06 98 PHE A O 1
ATOM 708 N N . TYR A 1 99 ? 3.012 -0.320 -9.081 1.00 92.25 99 TYR A N 1
ATOM 709 C CA . TYR A 1 99 ? 3.136 0.312 -10.398 1.00 92.25 99 TYR A CA 1
ATOM 710 C C . TYR A 1 99 ? 4.435 1.105 -10.587 1.00 92.25 99 TYR A C 1
ATOM 712 O O . TYR A 1 99 ? 4.585 1.823 -11.575 1.00 92.25 99 TYR A O 1
ATOM 720 N N . GLY A 1 100 ? 5.400 0.939 -9.681 1.00 91.38 100 GLY A N 1
ATOM 721 C CA . GLY A 1 100 ? 6.761 1.427 -9.866 1.00 91.38 100 GLY A CA 1
ATOM 722 C C . GLY A 1 100 ? 7.106 2.709 -9.122 1.00 91.38 100 GLY A C 1
ATOM 723 O O . GLY A 1 100 ? 8.240 3.154 -9.262 1.00 91.38 100 GLY A O 1
ATOM 724 N N . SER A 1 101 ? 6.212 3.277 -8.304 1.00 94.19 101 SER A N 1
ATOM 725 C CA . SER A 1 101 ? 6.616 4.368 -7.412 1.00 94.19 101 SER A CA 1
ATOM 726 C C . SER A 1 101 ? 7.655 3.883 -6.406 1.00 94.19 101 SER A C 1
ATOM 728 O O . SER A 1 101 ? 7.450 2.863 -5.753 1.00 94.19 101 SER A O 1
ATOM 730 N N . GLN A 1 102 ? 8.740 4.624 -6.196 1.00 91.62 102 GLN A N 1
ATOM 731 C CA . GLN A 1 102 ? 9.843 4.178 -5.334 1.00 91.62 102 GLN A CA 1
ATOM 732 C C . GLN A 1 102 ? 10.017 5.080 -4.115 1.00 91.62 102 GLN A C 1
ATOM 734 O O . GLN A 1 102 ? 9.852 6.297 -4.170 1.00 91.62 102 GLN A O 1
ATOM 739 N N . ARG A 1 103 ? 10.365 4.500 -2.960 1.00 94.50 103 ARG A N 1
ATOM 740 C CA . ARG A 1 103 ? 10.658 5.288 -1.741 1.00 94.50 103 ARG A CA 1
ATOM 741 C C . ARG A 1 103 ? 11.864 6.221 -1.882 1.00 94.50 103 ARG A C 1
ATOM 743 O O . ARG A 1 103 ? 11.929 7.224 -1.181 1.00 94.50 103 ARG A O 1
ATOM 750 N N . LYS A 1 104 ? 12.796 5.913 -2.790 1.00 92.44 104 LYS A N 1
ATOM 751 C CA . LYS A 1 104 ? 13.943 6.780 -3.122 1.00 92.44 104 LYS A CA 1
ATOM 752 C C . LYS A 1 104 ? 13.575 7.986 -4.003 1.00 92.44 104 LYS A C 1
ATOM 754 O O . LYS A 1 104 ? 14.448 8.803 -4.278 1.00 92.44 104 LYS A O 1
ATOM 759 N N . GLY A 1 105 ? 12.309 8.096 -4.409 1.00 90.12 105 GLY A N 1
ATOM 760 C CA . GLY A 1 105 ? 11.815 9.110 -5.333 1.00 90.12 105 GLY A CA 1
ATOM 761 C C . GLY A 1 105 ? 11.850 8.640 -6.784 1.00 90.12 105 GLY A C 1
ATOM 762 O O . GLY A 1 105 ? 12.697 7.833 -7.171 1.00 90.12 105 GLY A O 1
ATOM 763 N N . ASP A 1 106 ? 10.928 9.188 -7.570 1.00 88.38 106 ASP A N 1
ATOM 764 C CA . ASP A 1 106 ? 10.790 8.920 -8.996 1.00 88.38 106 ASP A CA 1
ATOM 765 C C . ASP A 1 106 ? 11.207 10.177 -9.762 1.00 88.38 106 ASP A C 1
ATOM 767 O O . ASP A 1 106 ? 10.657 11.261 -9.558 1.00 88.38 106 ASP A O 1
ATOM 771 N N . VAL A 1 107 ? 12.216 10.045 -10.621 1.00 88.44 107 VAL A N 1
ATOM 772 C CA . VAL A 1 107 ? 12.698 11.131 -11.478 1.00 88.44 107 VAL A CA 1
ATOM 773 C C . VAL A 1 107 ? 12.377 10.753 -12.922 1.00 88.44 107 VAL A C 1
ATOM 775 O O . VAL A 1 107 ? 12.770 9.660 -13.342 1.00 88.44 107 VAL A O 1
ATOM 778 N N . PRO A 1 108 ? 11.671 11.610 -13.686 1.00 87.50 108 PRO A N 1
ATOM 779 C CA . PRO A 1 108 ? 11.420 11.356 -15.098 1.00 87.50 108 PRO A CA 1
ATOM 780 C C . PRO A 1 108 ? 12.728 11.077 -15.853 1.00 87.50 108 PRO A C 1
ATOM 782 O O . PRO A 1 108 ? 13.734 11.737 -15.573 1.00 87.50 108 PRO A O 1
ATOM 785 N N . PRO A 1 109 ? 12.746 10.138 -16.817 1.00 86.31 109 PRO A N 1
ATOM 786 C CA . PRO A 1 109 ? 13.963 9.790 -17.557 1.00 86.31 109 PRO A CA 1
ATOM 787 C C . PRO A 1 109 ? 14.614 10.983 -18.275 1.00 86.31 109 PRO A C 1
ATOM 789 O O . PRO A 1 109 ? 15.815 10.983 -18.527 1.00 86.31 109 PRO A O 1
ATOM 792 N N . ASP A 1 110 ? 13.814 11.991 -18.604 1.00 92.00 110 ASP A N 1
ATOM 793 C CA . ASP A 1 110 ? 14.161 13.215 -19.318 1.00 92.00 110 ASP A CA 1
ATOM 794 C C . ASP A 1 110 ? 14.331 14.436 -18.396 1.00 92.00 110 ASP A C 1
ATOM 796 O O . ASP A 1 110 ? 14.482 15.561 -18.877 1.00 92.00 110 ASP A O 1
ATOM 800 N N . TYR A 1 111 ? 14.333 14.245 -17.073 1.00 90.31 111 TYR A N 1
ATOM 801 C CA . TYR A 1 111 ? 14.481 15.347 -16.130 1.00 90.31 111 TYR A CA 1
ATOM 802 C C . TYR A 1 111 ? 15.857 16.011 -16.247 1.00 90.31 111 TYR A C 1
ATOM 804 O O . TYR A 1 111 ? 16.902 15.410 -15.981 1.00 90.31 111 TYR A O 1
ATOM 812 N N . VAL A 1 1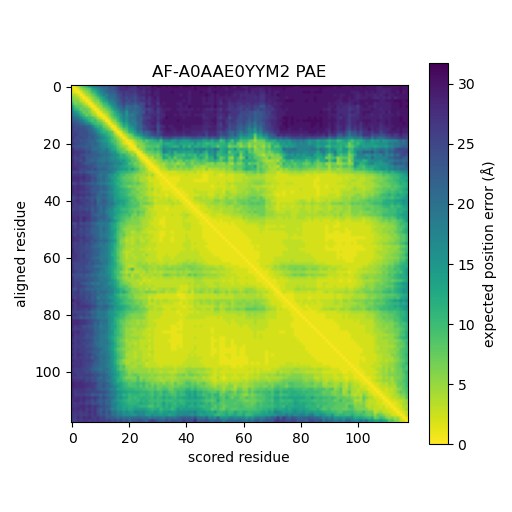12 ? 15.849 17.300 -16.583 1.00 91.81 112 VAL A N 1
ATOM 813 C CA . VAL A 1 112 ? 17.044 18.142 -16.624 1.00 91.81 112 VAL A CA 1
ATOM 814 C C . VAL A 1 112 ? 17.071 19.025 -15.387 1.00 91.81 112 VAL A C 1
ATOM 816 O O . VAL A 1 112 ? 16.156 19.811 -15.152 1.00 91.81 112 VAL A O 1
ATOM 819 N N . ILE A 1 113 ? 18.159 18.934 -14.618 1.00 91.31 113 ILE A N 1
ATOM 820 C CA . ILE A 1 113 ? 18.380 19.790 -13.451 1.00 91.31 113 ILE A CA 1
ATOM 821 C C . ILE A 1 113 ? 18.394 21.261 -13.913 1.00 91.31 113 ILE A C 1
ATOM 823 O O . ILE A 1 113 ? 19.229 21.614 -14.758 1.00 91.31 113 ILE A O 1
ATOM 827 N N . PRO A 1 114 ? 17.509 22.128 -13.375 1.00 90.81 114 PRO A N 1
ATOM 828 C CA . PRO A 1 114 ? 17.491 23.541 -13.726 1.00 90.81 114 PRO A CA 1
ATOM 829 C C . PRO A 1 114 ? 18.849 24.186 -13.451 1.00 90.81 114 PRO A C 1
ATOM 831 O O . PRO A 1 114 ? 19.401 24.058 -12.358 1.00 90.81 114 PRO A O 1
ATOM 834 N N . ARG A 1 115 ? 19.399 24.887 -14.447 1.00 91.56 115 ARG A N 1
ATOM 835 C CA . ARG A 1 115 ? 20.640 25.648 -14.270 1.00 91.56 115 ARG A CA 1
ATOM 836 C C . ARG A 1 115 ? 20.312 27.027 -13.692 1.00 91.56 115 ARG A C 1
ATOM 838 O O . ARG A 1 115 ? 19.321 27.622 -14.122 1.00 91.56 115 ARG A O 1
ATOM 845 N N . PRO A 1 116 ? 21.129 27.560 -12.768 1.00 91.81 116 PRO A N 1
ATOM 846 C CA . PRO A 1 116 ? 20.934 28.911 -12.258 1.00 91.81 116 PRO A CA 1
ATOM 847 C C . PRO A 1 116 ? 21.000 29.926 -13.406 1.00 91.81 116 PRO A C 1
ATOM 849 O O . PRO A 1 116 ? 21.892 29.855 -14.256 1.00 91.81 116 PRO A O 1
ATOM 852 N N . GLN A 1 117 ? 20.048 30.858 -13.436 1.00 84.19 117 GLN A N 1
ATOM 853 C CA . GLN A 1 117 ? 20.102 32.008 -14.334 1.00 84.19 117 GLN A CA 1
ATOM 854 C C . GLN A 1 117 ? 21.070 33.030 -13.732 1.00 84.19 117 GLN A C 1
ATOM 856 O O . GLN A 1 117 ? 20.954 33.368 -12.555 1.00 84.19 117 GLN A O 1
ATOM 861 N N . LYS A 1 118 ? 22.075 33.419 -14.519 1.00 71.25 118 LYS A N 1
ATOM 862 C CA . LYS A 1 118 ? 23.094 34.401 -14.139 1.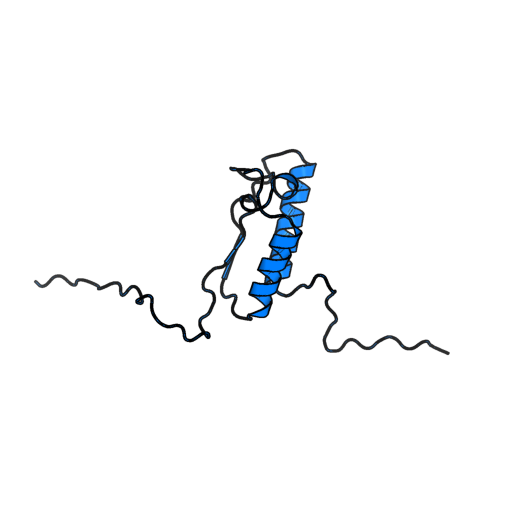00 71.25 118 LYS A CA 1
ATOM 863 C C . LYS A 1 118 ? 22.516 35.811 -14.122 1.00 71.25 118 LYS A C 1
ATOM 865 O O . LYS A 1 118 ? 21.711 36.101 -15.033 1.00 71.25 118 LYS A O 1
#

InterPro domains:
  IPR006035 Ureohydrolase [PF00491] (30-95)
  IPR006035 Ureohydrolase [PR00116] (23-52)
  IPR006035 Ureohydrolase [PR00116] (58-72)
  IPR006035 Ureohydrolase [PS51409] (1-106)
  IPR006035 Ureohydrolase [PTHR43782] (18-105)
  IPR023696 Ureohydrolase domain superfamily [SSF52768] (30-103)

Foldseek 3Di:
DDDDPPPPDPPDPDDPPPPAAPQEDEDALLQEALVQAVQFPHNDHPHDHLVVLLVVLLVLLVSVRHPYYHYDGHHLVDDDVVSSVSNVVSSVVSVVSNNPADPVGDDPPPDDDDDDDD

Organism: NCBI:txid231223

Solvent-accessible surface area (backbone atoms only — not comparable to full-atom values): 7242 Å² total; per-residue (Å²): 140,80,84,85,78,82,76,79,77,74,81,75,95,78,74,91,67,91,78,66,65,42,74,66,46,76,50,47,40,41,57,25,18,35,96,52,13,38,12,26,94,62,60,38,84,87,34,40,53,71,68,55,49,39,48,56,23,38,55,47,28,72,65,75,31,74,70,37,78,47,81,46,60,75,32,78,89,33,68,51,80,65,37,22,52,44,22,53,51,46,53,51,53,39,52,42,12,45,75,60,52,46,96,90,59,81,74,64,97,81,69,72,84,85,74,85,84,130

Radius of gyration: 20.5 Å; Cα contacts (8 Å, |Δi|>4): 147; chains: 1; bounding box: 47×76×43 Å